Protein AF-G0Y8W6-F1 (afdb_monomer)

Radius of gyration: 17.5 Å; Cα contacts (8 Å, |Δi|>4): 329; chains: 1; bounding box: 45×26×51 Å

Mean predicted aligned error: 3.61 Å

Structure (mmCIF, N/CA/C/O backbone):
data_AF-G0Y8W6-F1
#
_entry.id   AF-G0Y8W6-F1
#
loop_
_atom_site.group_PDB
_atom_site.id
_atom_site.type_symbol
_atom_site.label_atom_id
_atom_site.label_alt_id
_atom_site.label_comp_id
_atom_site.label_asym_id
_atom_site.label_entity_id
_atom_site.label_seq_id
_atom_site.pdbx_PDB_ins_code
_atom_site.Cartn_x
_atom_site.Cartn_y
_atom_site.Cartn_z
_atom_site.occupancy
_atom_site.B_iso_or_equiv
_atom_site.auth_seq_id
_atom_site.auth_comp_id
_atom_site.auth_asym_id
_atom_site.auth_atom_id
_atom_site.pdbx_PDB_model_num
ATOM 1 N N . ILE A 1 1 ? 9.435 -13.328 26.040 1.00 45.16 1 ILE A N 1
ATOM 2 C CA . ILE A 1 1 ? 9.108 -12.234 25.092 1.00 45.16 1 ILE A CA 1
ATOM 3 C C . ILE A 1 1 ? 7.651 -12.429 24.686 1.00 45.16 1 ILE A C 1
ATOM 5 O O . ILE A 1 1 ? 7.369 -13.405 23.999 1.00 45.16 1 ILE A O 1
ATOM 9 N N . LEU A 1 2 ? 6.716 -11.619 25.202 1.00 51.75 2 LEU A N 1
ATOM 10 C CA . LEU A 1 2 ? 5.310 -11.717 24.788 1.00 51.75 2 LEU A CA 1
ATOM 11 C C . LEU A 1 2 ? 5.231 -11.374 23.298 1.00 51.75 2 LEU A C 1
ATOM 13 O O . LEU A 1 2 ? 5.620 -10.278 22.899 1.00 51.75 2 LEU A O 1
ATOM 17 N N . ARG A 1 3 ? 4.743 -12.305 22.475 1.00 57.53 3 ARG A N 1
ATOM 18 C CA . ARG A 1 3 ? 4.325 -11.959 21.114 1.00 57.53 3 ARG A CA 1
ATOM 19 C C . ARG A 1 3 ? 3.196 -10.928 21.245 1.00 57.53 3 ARG A C 1
ATOM 21 O O . ARG A 1 3 ? 2.290 -11.175 22.043 1.00 57.53 3 ARG A O 1
ATOM 28 N N . PRO A 1 4 ? 3.233 -9.796 20.524 1.00 65.19 4 PRO A N 1
ATOM 29 C CA . PRO A 1 4 ? 2.133 -8.842 20.559 1.00 65.19 4 PRO A CA 1
ATOM 30 C C . PRO A 1 4 ? 0.839 -9.558 20.162 1.00 65.19 4 PRO A C 1
ATOM 32 O O . PRO A 1 4 ? 0.803 -10.281 19.158 1.00 65.19 4 PRO A O 1
ATOM 35 N N . SER A 1 5 ? -0.192 -9.407 20.995 1.00 82.62 5 SER A N 1
ATOM 36 C CA . SER A 1 5 ? -1.492 -10.041 20.800 1.00 82.62 5 SER A CA 1
ATOM 37 C C . SER A 1 5 ? -2.142 -9.524 19.521 1.00 82.62 5 SER A C 1
ATOM 39 O O . SER A 1 5 ? -2.063 -8.335 19.209 1.00 82.62 5 SER A O 1
ATOM 41 N N . MET A 1 6 ? -2.784 -10.425 18.780 1.00 92.94 6 MET A N 1
ATOM 42 C CA . MET A 1 6 ? -3.602 -10.051 17.629 1.00 92.94 6 MET A CA 1
ATOM 43 C C . MET A 1 6 ? -4.770 -9.167 18.085 1.00 92.94 6 MET A C 1
ATOM 45 O O . MET A 1 6 ? -5.334 -9.390 19.157 1.00 92.94 6 MET A O 1
ATOM 49 N N . LYS A 1 7 ? -5.129 -8.186 17.260 1.00 95.19 7 LYS A N 1
ATOM 50 C CA . LYS A 1 7 ? -6.307 -7.333 17.414 1.00 95.19 7 LYS A CA 1
ATOM 51 C C . LYS A 1 7 ? -7.342 -7.768 16.385 1.00 95.19 7 LYS A C 1
ATOM 53 O O . LYS A 1 7 ? -7.039 -7.800 15.195 1.00 95.19 7 LYS A O 1
ATOM 58 N N . LEU A 1 8 ? -8.546 -8.103 16.832 1.00 97.62 8 LEU A N 1
ATOM 59 C CA . LEU A 1 8 ? -9.695 -8.298 15.955 1.00 97.62 8 LEU A CA 1
ATOM 60 C C . LEU A 1 8 ? -10.660 -7.148 16.220 1.00 97.62 8 LEU A C 1
ATOM 62 O O . LEU A 1 8 ? -11.304 -7.131 17.265 1.00 97.62 8 LEU A O 1
ATOM 66 N N . VAL A 1 9 ? -10.718 -6.189 15.303 1.00 97.88 9 VAL A N 1
ATOM 67 C CA . VAL A 1 9 ? -11.558 -4.994 15.436 1.00 97.88 9 VAL A CA 1
ATOM 68 C C . VAL A 1 9 ? -12.762 -5.082 14.516 1.00 97.88 9 VAL A C 1
ATOM 70 O O . VAL A 1 9 ? -12.674 -5.663 13.428 1.00 97.88 9 VAL A O 1
ATOM 73 N N . LYS A 1 10 ? -13.882 -4.498 14.941 1.00 98.56 10 LYS A N 1
ATOM 74 C CA . LYS A 1 10 ? -15.118 -4.461 14.161 1.00 98.56 10 LYS A CA 1
ATOM 75 C C . LYS A 1 10 ? -15.763 -3.094 14.250 1.00 98.56 10 LYS A C 1
ATOM 77 O O . LYS A 1 10 ? -16.057 -2.622 15.337 1.00 98.56 10 LYS A O 1
ATOM 82 N N . PHE A 1 11 ? -16.032 -2.473 13.112 1.00 98.56 11 PHE A N 1
ATOM 83 C CA . PHE A 1 11 ? -16.683 -1.167 13.079 1.00 98.56 11 PHE A CA 1
ATOM 84 C C . PHE A 1 11 ? -17.514 -0.995 11.814 1.00 98.56 11 PHE A C 1
ATOM 86 O O . PHE A 1 11 ? -17.276 -1.657 10.810 1.00 98.56 11 PHE A O 1
ATOM 93 N N . LYS A 1 12 ? -18.480 -0.073 11.831 1.00 98.38 12 LYS A N 1
ATOM 94 C CA . LYS A 1 12 ? -19.215 0.305 10.618 1.00 98.38 12 LYS A CA 1
ATOM 95 C C . LYS A 1 12 ? -18.431 1.332 9.810 1.00 98.38 12 LYS A C 1
ATOM 97 O O . LYS A 1 12 ? -17.980 2.335 10.371 1.00 98.38 12 LYS A O 1
ATOM 102 N N . LYS A 1 13 ? -18.289 1.117 8.501 1.00 98.19 13 LYS A N 1
ATOM 103 C CA . LYS A 1 13 ? -17.631 2.086 7.611 1.00 98.19 13 LYS A CA 1
ATOM 104 C C . LYS A 1 13 ? -18.487 3.353 7.480 1.00 98.19 13 LYS A C 1
ATOM 106 O O . LYS A 1 13 ? -19.667 3.272 7.147 1.00 98.19 13 LYS A O 1
ATOM 111 N N . GLY A 1 14 ? -17.885 4.517 7.728 1.00 96.25 14 GLY A N 1
A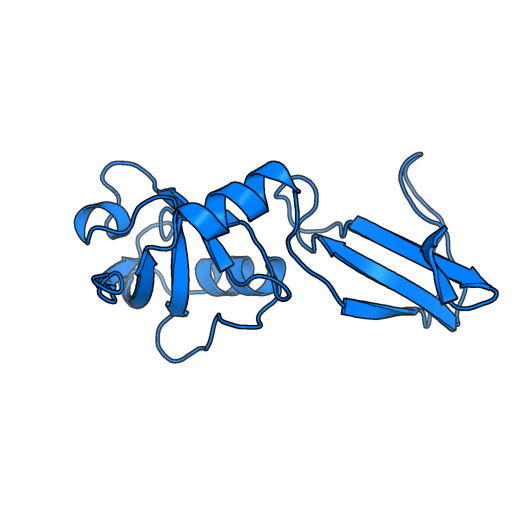TOM 112 C CA . GLY A 1 14 ? -18.494 5.824 7.457 1.00 96.25 14 GLY A CA 1
ATOM 113 C C . GLY A 1 14 ? -18.254 6.270 6.012 1.00 96.25 14 GLY A C 1
ATOM 114 O O . GLY A 1 14 ? -18.270 5.460 5.091 1.00 96.25 14 GLY A O 1
ATOM 115 N N . GLU A 1 15 ? -17.958 7.556 5.806 1.00 95.69 15 GLU A N 1
ATOM 116 C CA . GLU A 1 15 ? -17.531 8.073 4.493 1.00 95.69 15 GLU A CA 1
ATOM 117 C C . GLU A 1 15 ? -16.228 7.419 4.001 1.00 95.69 15 GLU A C 1
ATOM 119 O O . GLU A 1 15 ? -16.059 7.177 2.805 1.00 95.69 15 GLU A O 1
ATOM 124 N N . SER A 1 16 ? -15.330 7.098 4.937 1.00 96.31 16 SER A N 1
ATOM 125 C CA . SER A 1 16 ? -14.107 6.323 4.729 1.00 96.31 16 SER A CA 1
ATOM 126 C C . SER A 1 16 ? -13.870 5.381 5.916 1.00 96.31 16 SER A C 1
ATOM 128 O O . SER A 1 16 ? -14.575 5.437 6.926 1.00 96.31 16 SER A O 1
ATOM 130 N N . VAL A 1 17 ? -12.858 4.519 5.804 1.00 97.75 17 VAL A N 1
ATOM 131 C CA . VAL A 1 17 ? -12.392 3.685 6.925 1.00 97.75 17 VAL A CA 1
ATOM 132 C C . VAL A 1 17 ? -11.481 4.442 7.902 1.00 97.75 17 VAL A C 1
ATOM 134 O O . VAL A 1 17 ? -11.196 3.928 8.976 1.00 97.75 17 VAL A O 1
ATOM 137 N N . GLY A 1 18 ? -11.028 5.656 7.556 1.00 97.88 18 GLY A N 1
ATOM 138 C CA . GLY A 1 18 ? -10.170 6.474 8.420 1.00 97.88 18 GLY A CA 1
ATOM 139 C C . GLY A 1 18 ? -8.729 5.971 8.565 1.00 97.88 18 GLY A C 1
ATOM 140 O O . GLY A 1 18 ? -8.100 6.258 9.578 1.00 97.88 18 GLY A O 1
ATOM 141 N N . LEU A 1 19 ? -8.203 5.225 7.588 1.00 98.44 19 LEU A N 1
ATOM 142 C CA . LEU A 1 19 ? -6.857 4.641 7.630 1.00 98.44 19 LEU A CA 1
ATOM 143 C C . LEU A 1 19 ? -5.976 5.180 6.502 1.00 98.44 19 LEU A C 1
ATOM 145 O O . LEU A 1 19 ? -6.431 5.341 5.370 1.00 98.44 19 LEU A O 1
ATOM 149 N N . ARG A 1 20 ? -4.696 5.395 6.808 1.00 97.94 20 ARG A N 1
ATOM 150 C CA . ARG A 1 20 ? -3.618 5.558 5.825 1.00 97.94 20 ARG A CA 1
ATOM 151 C C . ARG A 1 20 ? -2.776 4.291 5.813 1.00 97.94 20 ARG A C 1
ATOM 153 O O . ARG A 1 20 ? -2.484 3.759 6.883 1.00 97.94 20 ARG A O 1
ATOM 160 N N . LEU A 1 21 ? -2.384 3.824 4.632 1.00 98.25 21 LEU A N 1
ATOM 161 C CA . LEU A 1 21 ? -1.622 2.586 4.478 1.00 98.25 21 LEU A CA 1
ATOM 162 C C . LEU A 1 21 ? -0.161 2.862 4.105 1.00 98.25 21 LEU A C 1
ATOM 164 O O . LEU A 1 21 ? 0.125 3.808 3.374 1.00 98.25 21 LEU A O 1
ATOM 168 N N . ALA A 1 22 ? 0.735 2.006 4.586 1.00 97.94 22 ALA A N 1
ATOM 169 C CA . ALA A 1 22 ? 2.130 1.883 4.166 1.00 97.94 22 ALA A CA 1
ATOM 170 C C . ALA A 1 22 ? 2.478 0.402 3.939 1.00 97.94 22 ALA A C 1
ATOM 172 O O . ALA A 1 22 ? 1.655 -0.484 4.188 1.00 97.94 22 ALA A O 1
ATOM 173 N N . GLY A 1 23 ? 3.703 0.139 3.482 1.00 98.00 23 GLY A N 1
ATOM 174 C CA . GLY A 1 23 ? 4.143 -1.195 3.085 1.00 98.00 23 GLY A CA 1
ATOM 175 C C . GLY A 1 23 ? 3.655 -1.559 1.684 1.00 98.00 23 GLY A C 1
ATOM 176 O O . GLY A 1 23 ? 3.550 -0.677 0.831 1.00 98.00 23 GLY A O 1
ATOM 177 N N . GLY A 1 24 ? 3.390 -2.842 1.457 1.00 98.50 24 GLY A N 1
ATOM 178 C CA . GLY A 1 24 ? 3.034 -3.417 0.158 1.00 98.50 24 GLY A CA 1
ATOM 179 C C . GLY A 1 24 ? 3.199 -4.935 0.173 1.00 98.50 24 GLY A C 1
ATOM 180 O O . GLY A 1 24 ? 3.391 -5.518 1.244 1.00 98.50 24 GLY A O 1
ATOM 181 N N . ASN A 1 25 ? 3.136 -5.588 -0.985 1.00 98.56 25 ASN A N 1
ATOM 182 C CA . ASN A 1 25 ? 3.112 -7.057 -1.041 1.00 98.56 25 ASN A CA 1
ATOM 183 C C . ASN A 1 25 ? 4.381 -7.733 -0.479 1.00 98.56 25 ASN A C 1
ATOM 185 O O . ASN A 1 25 ? 4.309 -8.872 -0.031 1.00 98.56 25 ASN A O 1
ATOM 189 N N . ASP A 1 26 ? 5.530 -7.052 -0.486 1.00 98.19 26 ASP A N 1
ATOM 190 C CA . ASP A 1 26 ? 6.815 -7.622 -0.050 1.00 98.19 26 ASP A CA 1
ATOM 191 C C . ASP A 1 26 ? 6.945 -7.674 1.479 1.00 98.19 26 ASP A C 1
ATOM 193 O O . ASP A 1 26 ? 7.490 -8.615 2.057 1.00 98.19 26 ASP A O 1
ATOM 197 N N . VAL A 1 27 ? 6.420 -6.647 2.152 1.00 97.62 27 VAL A N 1
ATOM 198 C CA . VAL A 1 27 ? 6.595 -6.441 3.600 1.00 97.62 27 VAL A CA 1
ATOM 199 C C . VAL A 1 27 ? 5.294 -6.563 4.396 1.00 97.62 27 VAL A C 1
ATOM 201 O O . VAL A 1 27 ? 5.329 -6.657 5.626 1.00 97.62 27 VAL A O 1
ATOM 204 N N . GLY A 1 28 ? 4.152 -6.607 3.709 1.00 98.31 28 GLY A N 1
ATOM 205 C CA . GLY A 1 28 ? 2.801 -6.567 4.258 1.00 98.31 28 GLY A CA 1
ATOM 206 C C . GLY A 1 28 ? 2.225 -5.149 4.335 1.00 98.31 28 GLY A C 1
ATOM 207 O O . GLY A 1 28 ? 2.949 -4.155 4.284 1.00 98.31 28 GLY A O 1
ATOM 208 N N . ILE A 1 29 ? 0.904 -5.056 4.500 1.00 98.69 29 ILE A N 1
ATOM 209 C CA . ILE A 1 29 ? 0.189 -3.780 4.638 1.00 98.69 29 ILE A CA 1
ATOM 210 C C . ILE A 1 29 ? 0.175 -3.322 6.099 1.00 98.69 29 ILE A C 1
ATOM 212 O O . ILE A 1 29 ? -0.223 -4.069 6.995 1.00 98.69 29 ILE A O 1
ATOM 216 N N . PHE A 1 30 ? 0.561 -2.072 6.344 1.00 98.50 30 PHE A N 1
ATOM 217 C CA . PHE A 1 30 ? 0.604 -1.465 7.675 1.00 98.50 30 PHE A CA 1
ATOM 218 C C . PHE A 1 30 ? -0.270 -0.222 7.772 1.00 98.50 30 PHE A C 1
ATOM 220 O O . PHE A 1 30 ? -0.401 0.545 6.819 1.00 98.50 30 PHE A O 1
ATOM 227 N N . VAL A 1 31 ? -0.812 0.013 8.964 1.00 98.38 31 VAL A N 1
ATOM 228 C CA . VAL A 1 31 ? -1.452 1.275 9.330 1.00 98.38 31 VAL A CA 1
ATOM 229 C C . VAL A 1 31 ? -0.367 2.338 9.507 1.00 98.38 31 VAL A C 1
ATOM 231 O O . VAL A 1 31 ? 0.398 2.299 10.469 1.00 98.38 31 VAL A O 1
ATOM 234 N N . ALA A 1 32 ? -0.321 3.293 8.582 1.00 97.88 32 ALA A N 1
ATOM 235 C CA . ALA A 1 32 ? 0.564 4.459 8.615 1.00 97.88 32 ALA A CA 1
ATOM 236 C C . ALA A 1 32 ? -0.040 5.649 9.375 1.00 97.88 32 ALA A C 1
ATOM 238 O O . ALA A 1 32 ? 0.631 6.631 9.669 1.00 97.88 32 ALA A O 1
ATOM 239 N N . GLY A 1 33 ? -1.341 5.597 9.645 1.00 98.19 33 GLY A N 1
ATOM 240 C CA . GLY A 1 33 ? -2.049 6.623 10.391 1.00 98.19 33 GLY A CA 1
ATOM 241 C C . GLY A 1 33 ? -3.526 6.291 10.509 1.00 98.19 33 GLY A C 1
ATOM 242 O O . GLY A 1 33 ? -4.094 5.617 9.645 1.00 98.19 33 GLY A O 1
ATOM 243 N N . VAL A 1 34 ? -4.140 6.782 11.580 1.00 98.56 34 VAL A N 1
ATOM 244 C CA . VAL A 1 34 ? -5.563 6.602 11.870 1.00 98.56 34 VAL A CA 1
ATOM 245 C C . VAL A 1 34 ? -6.177 7.977 12.083 1.00 98.56 34 VAL A C 1
ATOM 247 O O . VAL A 1 34 ? -5.609 8.806 12.790 1.00 98.56 34 VAL A O 1
ATOM 250 N N . LEU A 1 35 ? -7.313 8.235 11.442 1.00 98.38 35 LEU A N 1
ATOM 251 C CA . LEU A 1 35 ? -8.072 9.462 11.648 1.00 98.38 35 LEU A CA 1
ATOM 252 C C . LEU A 1 35 ? -8.615 9.484 13.083 1.00 98.38 35 LEU A C 1
ATOM 254 O O . LEU A 1 35 ? -9.269 8.529 13.512 1.00 98.38 35 LEU A O 1
ATOM 258 N N . GLU A 1 36 ? -8.353 10.573 13.803 1.00 97.06 36 GLU A N 1
ATOM 259 C CA . GLU A 1 36 ? -8.858 10.791 15.160 1.00 97.06 36 GLU A CA 1
ATOM 260 C C . GLU A 1 36 ? -10.391 10.687 15.199 1.00 97.06 36 GLU A C 1
ATOM 262 O O . GLU A 1 36 ? -11.075 11.001 14.223 1.00 97.06 36 GLU A O 1
ATOM 267 N N . ASP A 1 37 ? -10.927 10.151 16.297 1.00 96.12 37 ASP A N 1
ATOM 268 C CA . ASP A 1 37 ? -12.359 9.895 16.521 1.00 96.12 37 ASP A CA 1
ATOM 269 C C . ASP A 1 37 ? -13.079 8.984 15.508 1.00 96.12 37 ASP A C 1
ATOM 271 O O . ASP A 1 37 ? -14.290 8.734 15.644 1.00 96.12 37 ASP A O 1
ATOM 275 N N . SER A 1 38 ? -12.362 8.429 14.528 1.00 98.12 38 SER A N 1
ATOM 276 C CA . SER A 1 38 ? -12.923 7.477 13.572 1.00 98.12 38 SER A CA 1
ATOM 277 C C . SER A 1 38 ? -13.371 6.178 14.258 1.00 98.12 38 SER A C 1
ATOM 279 O O . SER A 1 38 ? -12.845 5.809 15.314 1.00 98.12 38 SER A O 1
ATOM 281 N N . PRO A 1 39 ? -14.319 5.430 13.662 1.00 98.19 39 PRO A N 1
ATOM 282 C CA . PRO A 1 39 ? -14.702 4.120 14.181 1.00 98.19 39 PRO A CA 1
ATOM 283 C C . PRO A 1 39 ? -13.507 3.161 14.317 1.00 98.19 39 PRO A C 1
ATOM 285 O O . PRO A 1 39 ? -13.408 2.454 15.311 1.00 98.19 39 PRO A O 1
ATOM 288 N N . ALA A 1 40 ? -12.551 3.202 13.383 1.00 98.31 40 ALA A N 1
ATOM 289 C CA . ALA A 1 40 ? -11.325 2.407 13.451 1.00 98.31 40 ALA A CA 1
ATOM 290 C C . ALA A 1 40 ? -10.442 2.764 14.665 1.00 98.31 40 ALA A C 1
ATOM 292 O O . ALA A 1 40 ? -9.946 1.863 15.344 1.00 98.31 40 ALA A O 1
ATOM 293 N N . ALA A 1 41 ? -10.274 4.060 14.968 1.00 98.19 41 ALA A N 1
ATOM 294 C CA . ALA A 1 41 ? -9.518 4.519 16.138 1.00 98.19 41 ALA A CA 1
ATOM 295 C C . ALA A 1 41 ? -10.166 4.068 17.454 1.00 98.19 41 ALA A C 1
ATOM 297 O O . ALA A 1 41 ? -9.477 3.612 18.364 1.00 98.19 41 ALA A O 1
ATOM 298 N N . LYS A 1 42 ? -11.499 4.159 17.540 1.00 98.12 42 LYS A N 1
ATOM 299 C CA . LYS A 1 42 ? -12.276 3.771 18.730 1.00 98.12 42 LYS A CA 1
ATOM 300 C C . LYS A 1 42 ? -12.161 2.283 19.055 1.00 98.12 42 LYS A C 1
ATOM 302 O O . LYS A 1 42 ? -12.159 1.922 20.226 1.00 98.12 42 LYS A O 1
ATOM 307 N N . GLU A 1 43 ? -11.980 1.447 18.035 1.00 98.12 43 GLU A N 1
ATOM 308 C CA . GLU A 1 43 ? -11.714 0.014 18.198 1.00 98.12 43 GLU A CA 1
ATOM 309 C C . GLU A 1 43 ? -10.233 -0.312 18.487 1.00 98.12 43 GLU A C 1
ATOM 311 O O . GLU A 1 43 ? -9.868 -1.472 18.675 1.00 98.12 43 GLU A O 1
ATOM 316 N N . GLY A 1 44 ? -9.354 0.694 18.542 1.00 97.06 44 GLY A N 1
ATOM 317 C CA . GLY A 1 44 ? -7.962 0.532 18.966 1.00 97.06 44 GLY A CA 1
ATOM 318 C C . GLY A 1 44 ? -6.972 0.157 17.859 1.00 97.06 44 GLY A C 1
ATOM 319 O O . GLY A 1 44 ? -5.867 -0.311 18.172 1.00 97.06 44 GLY A O 1
ATOM 320 N N . LEU A 1 45 ? -7.327 0.359 16.583 1.00 98.12 45 LEU A N 1
ATOM 321 C CA . LEU A 1 45 ? -6.319 0.401 15.520 1.00 98.12 45 LEU A CA 1
ATOM 322 C C . LEU A 1 45 ? -5.416 1.616 15.720 1.00 98.12 45 LEU A C 1
ATOM 324 O O . LEU A 1 45 ? -5.882 2.716 16.013 1.00 98.12 45 LEU A O 1
ATOM 328 N N . GLU A 1 46 ? -4.117 1.410 15.547 1.00 97.81 46 GLU A N 1
ATOM 329 C CA . GLU A 1 46 ? -3.109 2.452 15.717 1.00 97.81 46 GLU A CA 1
ATOM 330 C C . GLU A 1 46 ? -1.986 2.306 14.683 1.00 97.81 46 GLU A C 1
ATOM 332 O O . GLU A 1 46 ? -1.827 1.269 14.036 1.00 97.81 46 GLU A O 1
ATOM 337 N N . GLU A 1 47 ? -1.175 3.351 14.546 1.00 98.00 47 GLU A N 1
ATOM 338 C CA . GLU A 1 47 ? 0.004 3.328 13.684 1.00 98.00 47 GLU A CA 1
ATOM 339 C C . GLU A 1 47 ? 0.981 2.194 14.061 1.00 98.00 47 GLU A C 1
ATOM 341 O O . GLU A 1 47 ? 1.318 1.972 15.234 1.00 98.00 47 GLU A O 1
ATOM 346 N N . GLY A 1 48 ? 1.464 1.485 13.039 1.00 97.50 48 GLY A N 1
ATOM 347 C CA . GLY A 1 48 ? 2.377 0.349 13.168 1.00 97.50 48 GLY A CA 1
ATOM 348 C C . GLY A 1 48 ? 1.696 -1.001 13.408 1.00 97.50 48 GLY A C 1
ATOM 349 O O . GLY A 1 48 ? 2.388 -2.008 13.612 1.00 97.50 48 GLY A O 1
ATOM 350 N N . ASP A 1 49 ? 0.365 -1.053 13.375 1.00 98.00 49 ASP A N 1
ATOM 351 C CA . ASP A 1 49 ? -0.374 -2.305 13.237 1.00 98.00 49 ASP A CA 1
ATOM 352 C C . ASP A 1 49 ? -0.255 -2.828 11.794 1.00 98.00 49 ASP A C 1
ATOM 354 O O . ASP A 1 49 ? -0.558 -2.116 10.837 1.00 98.00 49 ASP A O 1
ATOM 358 N N . GLN A 1 50 ? 0.172 -4.081 11.625 1.00 98.38 50 GLN A N 1
ATOM 359 C CA . GLN A 1 50 ? 0.078 -4.782 10.345 1.00 98.38 50 GLN A CA 1
ATOM 360 C C . GLN A 1 50 ? -1.355 -5.278 10.159 1.00 98.38 50 GLN A C 1
ATOM 362 O O . GLN A 1 50 ? -1.872 -5.983 11.029 1.00 98.38 50 GLN A O 1
ATOM 367 N N . ILE A 1 51 ? -1.968 -4.966 9.022 1.00 98.62 51 ILE A N 1
ATOM 368 C CA . ILE A 1 51 ? -3.265 -5.500 8.615 1.00 98.62 51 ILE A CA 1
ATOM 369 C C . ILE A 1 51 ? -3.026 -6.880 8.004 1.00 98.62 51 ILE A C 1
ATOM 371 O O . ILE A 1 51 ? -2.350 -7.015 6.990 1.00 98.62 51 ILE A O 1
ATOM 375 N N . LEU A 1 52 ? -3.565 -7.914 8.642 1.00 98.12 52 LEU A N 1
ATOM 376 C CA . LEU A 1 52 ? -3.446 -9.297 8.177 1.00 98.12 52 LEU A CA 1
ATOM 377 C C . LEU A 1 52 ? -4.654 -9.702 7.337 1.00 98.12 52 LEU A C 1
ATOM 379 O O . LEU A 1 52 ? -4.528 -10.484 6.402 1.00 98.12 52 LEU A O 1
ATOM 383 N N . ARG A 1 53 ? -5.839 -9.189 7.679 1.00 98.56 53 ARG A N 1
ATOM 384 C CA . ARG A 1 53 ? -7.081 -9.528 6.984 1.00 98.56 53 ARG A CA 1
ATOM 385 C C . ARG A 1 53 ? -8.099 -8.409 7.113 1.00 98.56 53 ARG A C 1
ATOM 387 O O . ARG A 1 53 ? -8.243 -7.849 8.202 1.00 98.56 53 ARG A O 1
ATOM 394 N N . VAL A 1 54 ? -8.857 -8.158 6.052 1.00 98.69 54 VAL A N 1
ATOM 395 C CA . VAL A 1 54 ? -10.043 -7.291 6.081 1.00 98.69 54 VAL A CA 1
ATOM 396 C C . VAL A 1 54 ? -11.237 -8.106 5.603 1.00 98.69 54 VAL A C 1
ATOM 398 O O . VAL A 1 54 ? -11.232 -8.682 4.517 1.00 98.69 54 VAL A O 1
ATOM 401 N N . ASN A 1 55 ? -12.262 -8.204 6.441 1.00 98.00 55 ASN A N 1
ATOM 402 C CA . ASN A 1 55 ? -13.363 -9.148 6.316 1.00 98.00 55 ASN A CA 1
ATOM 403 C C . ASN A 1 55 ? -12.828 -10.579 6.120 1.00 98.00 55 ASN A C 1
ATOM 405 O O . ASN A 1 55 ? -12.213 -11.149 7.028 1.00 98.00 55 ASN A O 1
ATOM 409 N N . ASN A 1 56 ? -13.040 -11.145 4.933 1.00 95.31 56 ASN A N 1
ATOM 410 C CA . 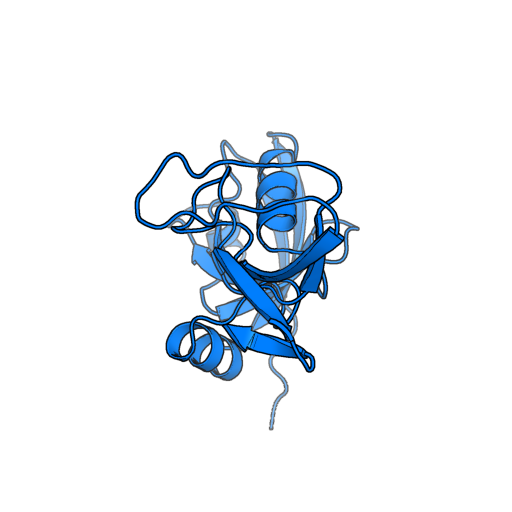ASN A 1 56 ? -12.581 -12.479 4.551 1.00 95.31 56 ASN A CA 1
ATOM 411 C C . ASN A 1 56 ? -11.436 -12.452 3.524 1.00 95.31 56 ASN A C 1
ATOM 413 O O . ASN A 1 56 ? -11.082 -13.505 3.003 1.00 95.31 56 ASN A O 1
ATOM 417 N N . VAL A 1 57 ? -10.862 -11.279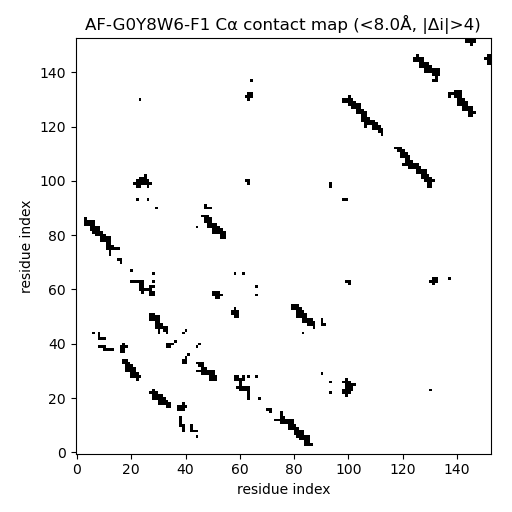 3.240 1.00 98.25 57 VAL A N 1
ATOM 418 C CA . VAL A 1 57 ? -9.789 -11.099 2.254 1.00 98.25 57 VAL A CA 1
ATOM 419 C C . VAL A 1 57 ? -8.444 -10.978 2.958 1.00 98.25 57 VAL A C 1
ATOM 421 O O . VAL A 1 57 ? -8.298 -10.193 3.896 1.00 98.25 57 VAL A O 1
ATOM 424 N N . ASP A 1 58 ? -7.483 -11.789 2.518 1.00 98.12 58 ASP A N 1
ATOM 425 C CA . ASP A 1 58 ? -6.105 -11.798 3.012 1.00 98.12 58 ASP A CA 1
ATOM 426 C C . ASP A 1 58 ? -5.345 -10.551 2.542 1.00 98.12 58 ASP A C 1
ATOM 428 O O . ASP A 1 58 ? -5.397 -10.188 1.370 1.00 98.12 58 ASP A O 1
ATOM 432 N N . PHE A 1 59 ? -4.666 -9.887 3.476 1.00 98.50 59 PHE A N 1
ATOM 433 C CA . PHE A 1 59 ? -3.879 -8.672 3.243 1.00 98.50 59 PHE A CA 1
ATOM 434 C C . PHE A 1 59 ? -2.370 -8.919 3.411 1.00 98.50 59 PHE A C 1
ATOM 436 O O . PHE A 1 59 ? -1.575 -7.980 3.345 1.00 98.50 59 PHE A O 1
ATOM 443 N N . ALA A 1 60 ? -1.944 -10.166 3.631 1.00 91.00 60 ALA A N 1
ATOM 444 C CA . ALA A 1 60 ? -0.543 -10.489 3.880 1.00 91.00 60 ALA A CA 1
ATOM 445 C C . ALA A 1 60 ? 0.368 -10.320 2.648 1.00 91.00 60 ALA A C 1
ATOM 447 O O . ALA A 1 60 ? 1.534 -9.990 2.830 1.00 91.00 60 ALA A O 1
ATOM 448 N N . ASN A 1 61 ? -0.147 -10.534 1.430 1.00 94.88 61 ASN A N 1
ATOM 449 C CA . ASN A 1 61 ? 0.621 -10.490 0.171 1.00 94.88 61 ASN A CA 1
ATOM 450 C C . ASN A 1 61 ? -0.108 -9.708 -0.943 1.00 94.88 61 ASN A C 1
ATOM 452 O O . ASN A 1 61 ? 0.005 -10.026 -2.124 1.00 94.88 61 ASN A O 1
ATOM 456 N N . ILE A 1 62 ? -0.921 -8.727 -0.557 1.00 98.56 62 ILE A N 1
ATOM 457 C CA . ILE A 1 62 ? -1.631 -7.839 -1.483 1.00 98.56 62 ILE A CA 1
ATOM 458 C C . ILE A 1 62 ? -0.759 -6.614 -1.785 1.00 98.56 62 ILE A C 1
ATOM 460 O O . ILE A 1 62 ? -0.055 -6.134 -0.891 1.00 98.56 62 ILE A O 1
ATOM 464 N N . ILE A 1 63 ? -0.795 -6.097 -3.017 1.00 98.75 63 ILE A N 1
ATOM 465 C CA . ILE A 1 63 ? -0.096 -4.842 -3.333 1.00 98.75 63 ILE A CA 1
ATOM 466 C C . ILE A 1 63 ? -0.794 -3.653 -2.667 1.00 98.75 63 ILE A C 1
ATOM 468 O O . ILE A 1 63 ? -2.000 -3.687 -2.389 1.00 98.75 63 ILE A O 1
ATOM 472 N N . ARG A 1 64 ? -0.045 -2.580 -2.405 1.00 98.69 64 ARG A N 1
ATOM 473 C CA . ARG A 1 64 ? -0.582 -1.415 -1.685 1.00 98.69 64 ARG A CA 1
ATOM 474 C C . ARG A 1 64 ? -1.768 -0.763 -2.400 1.00 98.69 64 ARG A C 1
ATOM 476 O O . ARG A 1 64 ? -2.730 -0.381 -1.731 1.00 98.69 64 ARG A O 1
ATOM 483 N N . GLU A 1 65 ? -1.725 -0.653 -3.726 1.00 98.69 65 GLU A N 1
ATOM 484 C CA . GLU A 1 65 ? -2.824 -0.103 -4.531 1.00 98.69 65 GLU A CA 1
ATOM 485 C C . GLU A 1 65 ? -4.128 -0.896 -4.355 1.00 98.69 65 GLU A C 1
ATOM 487 O O . GLU A 1 65 ? -5.161 -0.315 -4.019 1.00 98.69 65 GLU A O 1
ATOM 492 N N . GLU A 1 66 ? -4.078 -2.222 -4.489 1.00 98.69 66 GLU A N 1
ATOM 493 C CA . GLU A 1 66 ? -5.244 -3.098 -4.313 1.00 98.69 66 GLU A CA 1
ATOM 494 C C . GLU A 1 66 ? -5.807 -3.023 -2.890 1.00 98.69 66 GLU A C 1
ATOM 496 O O . GLU A 1 66 ? -7.025 -2.977 -2.713 1.00 98.69 66 GLU A O 1
ATOM 501 N N . ALA A 1 67 ? -4.949 -2.942 -1.867 1.00 98.69 67 ALA A N 1
ATOM 502 C CA . ALA A 1 67 ? -5.393 -2.761 -0.486 1.00 98.69 67 ALA A CA 1
ATOM 503 C C . ALA A 1 67 ? -6.174 -1.449 -0.294 1.00 98.69 67 ALA A C 1
ATOM 505 O O . ALA A 1 67 ? -7.202 -1.430 0.390 1.00 98.69 67 ALA A O 1
ATOM 506 N N . VAL A 1 68 ? -5.710 -0.350 -0.901 1.00 98.38 68 VAL A N 1
ATOM 507 C CA . VAL A 1 68 ? -6.403 0.947 -0.856 1.00 98.38 68 VAL A CA 1
ATOM 508 C C . VAL A 1 68 ? -7.733 0.879 -1.601 1.00 98.38 68 VAL A C 1
ATOM 510 O O . VAL A 1 68 ? -8.754 1.277 -1.034 1.00 98.38 68 VAL A O 1
ATOM 513 N N . LEU A 1 69 ? -7.744 0.348 -2.826 1.00 98.38 69 LEU A N 1
ATOM 514 C CA . LEU A 1 69 ? -8.962 0.197 -3.629 1.00 98.38 69 LEU A CA 1
ATOM 515 C C . LEU A 1 69 ? -10.000 -0.668 -2.909 1.00 98.38 69 LEU A C 1
ATOM 517 O O . LEU A 1 69 ? -11.154 -0.266 -2.787 1.00 98.38 69 LEU A O 1
ATOM 521 N N . PHE A 1 70 ? -9.576 -1.781 -2.307 1.00 98.56 70 PHE A N 1
ATOM 522 C CA . PHE A 1 70 ? -10.458 -2.640 -1.523 1.00 98.56 70 PHE A CA 1
ATOM 523 C C . PHE A 1 70 ? -11.143 -1.874 -0.384 1.00 98.56 70 PHE A C 1
ATOM 525 O O . PHE A 1 70 ? -12.357 -1.963 -0.207 1.00 98.56 70 PHE A O 1
ATOM 532 N N . LEU A 1 71 ? -10.387 -1.089 0.393 1.00 98.31 71 LEU A N 1
ATOM 533 C CA . LEU A 1 71 ? -10.951 -0.305 1.495 1.00 98.31 71 LEU A CA 1
ATOM 534 C C . LEU A 1 71 ? -11.881 0.816 1.007 1.00 98.31 71 LEU A C 1
ATOM 536 O O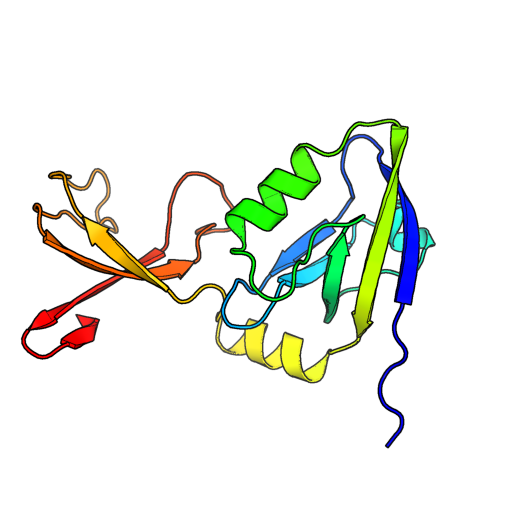 . LEU A 1 71 ? -12.852 1.143 1.703 1.00 98.31 71 LEU A O 1
ATOM 540 N N . LEU A 1 72 ? -11.612 1.400 -0.165 1.00 97.75 72 LEU A N 1
ATOM 541 C CA . LEU A 1 72 ? -12.481 2.392 -0.805 1.00 97.75 72 LEU A CA 1
ATOM 542 C C . LEU A 1 72 ? -13.808 1.775 -1.262 1.00 97.75 72 LEU A C 1
ATOM 544 O O . LEU A 1 72 ? -14.853 2.374 -0.994 1.00 97.75 72 LEU A O 1
ATOM 548 N N . ASP A 1 73 ? -13.773 0.565 -1.812 1.00 98.12 73 ASP A N 1
ATOM 549 C CA . ASP A 1 73 ? -14.936 -0.130 -2.379 1.00 98.12 73 ASP A CA 1
ATOM 550 C C . ASP A 1 73 ? -15.858 -0.770 -1.332 1.00 98.12 73 ASP A C 1
ATOM 552 O O . ASP A 1 73 ? -17.006 -1.103 -1.632 1.00 98.12 73 ASP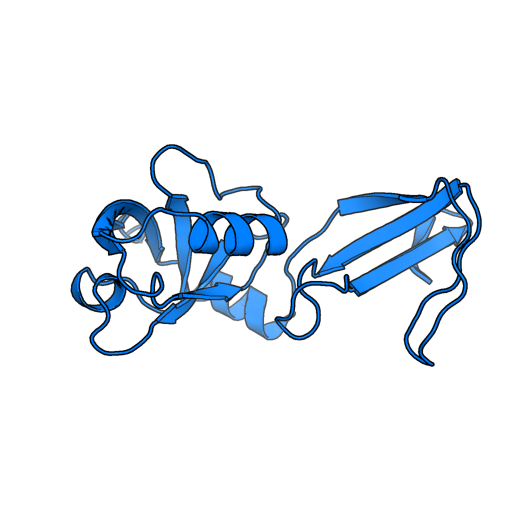 A O 1
ATOM 556 N N . LEU A 1 74 ? -15.407 -0.911 -0.078 1.00 98.38 74 LEU A N 1
ATOM 557 C CA . LEU A 1 74 ? -16.267 -1.394 1.009 1.00 98.38 74 LEU A CA 1
ATOM 558 C C . LEU A 1 74 ? -17.571 -0.564 1.105 1.00 98.38 74 LEU A C 1
ATOM 560 O O . LEU A 1 74 ? -17.509 0.669 1.084 1.00 98.38 74 LEU A O 1
ATOM 564 N N . PRO A 1 75 ? -18.753 -1.174 1.278 1.00 98.12 75 PRO A N 1
ATOM 565 C CA . PRO A 1 75 ? -19.994 -0.411 1.359 1.00 98.12 75 PRO A CA 1
ATOM 566 C C . PRO A 1 75 ? -20.047 0.491 2.599 1.00 98.12 75 PRO A C 1
ATOM 568 O O . PRO A 1 75 ? -19.606 0.120 3.688 1.00 98.12 75 PRO A O 1
ATOM 571 N N . ARG A 1 76 ? -20.616 1.690 2.447 1.00 98.06 76 ARG A N 1
ATOM 572 C CA . ARG A 1 76 ? -20.872 2.600 3.573 1.00 98.06 76 ARG A CA 1
ATOM 573 C C . ARG A 1 76 ? -21.993 2.042 4.450 1.00 98.06 76 ARG A C 1
ATOM 575 O O . ARG A 1 76 ? -22.980 1.530 3.936 1.00 98.06 76 ARG A O 1
ATOM 582 N N . GLY A 1 77 ? -21.857 2.177 5.765 1.00 97.69 77 GLY A N 1
ATOM 583 C CA . GLY A 1 77 ? -22.830 1.701 6.753 1.00 97.69 77 GLY A CA 1
ATOM 584 C C . GLY A 1 77 ? -22.708 0.219 7.127 1.00 97.69 77 GLY A C 1
ATOM 585 O O . GLY A 1 77 ? -23.276 -0.181 8.147 1.00 97.69 77 GLY A O 1
ATOM 586 N N . GLU A 1 78 ? -21.940 -0.567 6.368 1.00 98.06 78 GLU A N 1
ATOM 587 C CA . GLU A 1 78 ? -21.714 -1.993 6.624 1.00 98.06 78 GLU A CA 1
ATOM 588 C C . GLU A 1 78 ? -20.585 -2.244 7.633 1.00 98.06 78 GLU A C 1
ATOM 590 O O . GLU A 1 78 ? -19.677 -1.420 7.803 1.00 98.06 78 GLU A O 1
ATOM 595 N N . GLU A 1 79 ? -20.653 -3.390 8.321 1.00 98.62 79 GLU A N 1
ATOM 596 C CA . GLU A 1 79 ? -19.610 -3.838 9.253 1.00 98.62 79 GLU A CA 1
ATOM 597 C C . GLU A 1 79 ? -18.331 -4.226 8.493 1.00 98.62 79 GLU A C 1
ATOM 599 O O . GLU A 1 79 ? -18.351 -4.987 7.526 1.00 98.62 79 GLU A O 1
ATOM 604 N N . VAL A 1 80 ? -17.199 -3.726 8.981 1.00 98.75 80 VAL A N 1
ATOM 605 C CA . VAL A 1 80 ? -15.848 -4.085 8.561 1.00 98.75 80 VAL A CA 1
ATOM 606 C C . VAL A 1 80 ? -15.172 -4.787 9.729 1.00 98.75 80 VAL A C 1
ATOM 608 O O . VAL A 1 80 ? -15.116 -4.252 10.834 1.00 98.75 80 VAL A O 1
ATOM 611 N N . THR A 1 81 ? -14.641 -5.980 9.485 1.00 98.75 81 THR A N 1
ATOM 612 C CA . THR A 1 81 ? -13.819 -6.722 10.447 1.00 98.75 81 THR A CA 1
ATOM 613 C C . THR A 1 81 ? -12.359 -6.647 10.020 1.00 98.75 81 THR A C 1
ATOM 615 O O . THR A 1 81 ? -12.042 -7.042 8.903 1.00 98.75 81 THR A O 1
ATOM 618 N N . ILE A 1 82 ? -11.450 -6.199 10.884 1.00 98.69 82 ILE A N 1
ATOM 619 C CA . ILE A 1 82 ? -10.009 -6.188 10.591 1.00 98.69 82 ILE A CA 1
ATOM 620 C C . ILE A 1 82 ? -9.274 -7.058 11.605 1.00 98.69 82 ILE A C 1
ATOM 622 O O . ILE A 1 82 ? -9.410 -6.876 12.814 1.00 98.69 82 ILE A O 1
ATOM 626 N N . LEU A 1 83 ? -8.471 -7.994 11.100 1.00 98.44 83 LEU A N 1
ATOM 627 C CA . LEU A 1 83 ? -7.473 -8.706 11.890 1.00 98.44 83 LEU A CA 1
ATOM 628 C C . LEU A 1 83 ? -6.131 -8.000 11.710 1.00 98.44 83 LEU A C 1
ATOM 630 O O . LEU A 1 83 ? -5.616 -7.925 10.594 1.00 98.44 83 LEU A O 1
ATOM 634 N N . ALA A 1 84 ? -5.559 -7.513 12.805 1.00 98.12 84 ALA A N 1
ATOM 635 C CA . ALA A 1 84 ? -4.296 -6.794 12.806 1.00 98.12 84 ALA A CA 1
ATOM 636 C C . ALA A 1 84 ? -3.337 -7.302 13.888 1.00 98.12 84 ALA A C 1
ATOM 638 O O . ALA A 1 84 ? -3.732 -7.965 14.851 1.00 98.12 84 ALA A O 1
ATOM 639 N N . GLN A 1 85 ? -2.056 -6.981 13.748 1.00 97.38 85 GLN A N 1
ATOM 640 C CA . GLN A 1 85 ? -1.048 -7.265 14.763 1.00 97.38 85 GLN A CA 1
ATOM 641 C C . GLN A 1 85 ? -0.069 -6.105 14.890 1.00 97.38 85 GLN A C 1
ATOM 643 O O . GLN A 1 85 ? 0.551 -5.690 13.913 1.00 9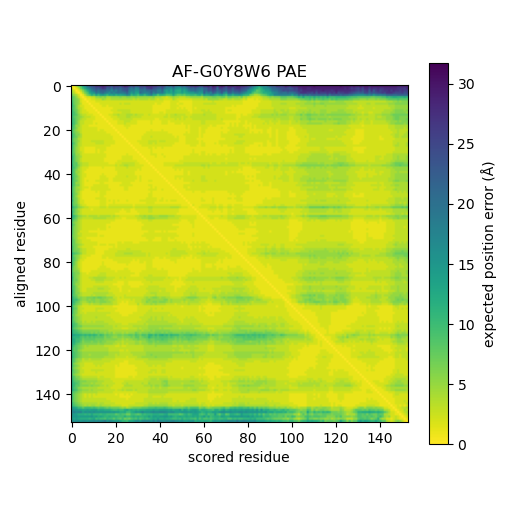7.38 85 GLN A O 1
ATOM 648 N N . LYS A 1 86 ? 0.148 -5.644 16.122 1.00 96.88 86 LYS A N 1
ATOM 649 C CA . LYS A 1 86 ? 1.134 -4.603 16.411 1.00 96.88 86 LYS A CA 1
ATOM 650 C C . LYS A 1 86 ? 2.543 -5.094 16.087 1.00 96.88 86 LYS A C 1
ATOM 652 O O . LYS A 1 86 ? 3.027 -6.033 16.720 1.00 96.88 86 LYS A O 1
ATOM 657 N N . LYS A 1 87 ? 3.221 -4.449 15.137 1.00 96.25 87 LYS A N 1
ATOM 658 C CA . LYS A 1 87 ? 4.586 -4.795 14.705 1.00 96.25 87 LYS A CA 1
ATOM 659 C C . LYS A 1 87 ? 5.444 -3.538 14.520 1.00 96.25 87 LYS A C 1
ATOM 661 O O . LYS A 1 87 ? 6.066 -3.339 13.481 1.00 96.25 87 LYS A O 1
ATOM 666 N N . LYS A 1 88 ? 5.508 -2.699 15.563 1.00 94.00 88 LYS A N 1
ATOM 667 C CA . LYS A 1 88 ? 6.177 -1.382 15.530 1.00 94.00 88 LYS A CA 1
ATOM 668 C C . LYS A 1 88 ? 7.631 -1.417 15.049 1.00 94.00 88 LYS A C 1
ATOM 670 O O . LYS A 1 88 ? 8.024 -0.537 14.295 1.00 94.00 88 LYS A O 1
ATOM 675 N N . ASP A 1 89 ? 8.417 -2.416 15.446 1.00 95.12 89 ASP A N 1
ATOM 676 C CA . ASP A 1 89 ? 9.824 -2.501 15.025 1.00 95.12 89 ASP A CA 1
ATOM 677 C C . ASP A 1 89 ? 9.968 -2.833 13.535 1.00 95.12 89 ASP A C 1
ATOM 679 O O . ASP A 1 89 ? 10.886 -2.346 12.882 1.00 95.12 89 ASP A O 1
ATOM 683 N N . VAL A 1 90 ? 9.050 -3.637 12.989 1.00 96.06 90 VAL A N 1
ATOM 684 C CA . VAL A 1 90 ? 9.009 -3.946 11.552 1.00 96.06 90 VAL A CA 1
ATOM 685 C C . VAL A 1 90 ? 8.539 -2.720 10.778 1.00 96.06 90 VAL A C 1
ATOM 687 O O . VAL A 1 90 ? 9.209 -2.306 9.840 1.00 96.06 90 VAL A O 1
ATOM 690 N N . TYR A 1 91 ? 7.450 -2.091 11.228 1.00 97.31 91 TYR A N 1
ATOM 691 C CA . TYR A 1 91 ? 6.934 -0.855 10.643 1.00 97.31 91 TYR A CA 1
ATOM 692 C C . TYR A 1 91 ? 7.994 0.252 10.590 1.00 97.31 91 TYR A C 1
ATOM 694 O O . TYR A 1 91 ? 8.151 0.902 9.564 1.00 97.31 91 TYR A O 1
ATOM 702 N N . ARG A 1 92 ? 8.791 0.422 11.653 1.00 96.69 92 ARG A N 1
ATOM 703 C CA . ARG A 1 92 ? 9.870 1.416 11.667 1.00 96.69 92 ARG A CA 1
ATOM 704 C C . ARG A 1 92 ? 10.885 1.181 10.548 1.00 96.69 92 ARG A C 1
ATOM 706 O O . ARG A 1 92 ? 11.218 2.122 9.843 1.00 96.69 92 ARG A O 1
ATOM 713 N N . ARG A 1 93 ? 11.325 -0.065 10.345 1.00 96.00 93 ARG A N 1
ATOM 714 C CA . ARG A 1 93 ? 12.272 -0.410 9.267 1.00 96.00 93 ARG A CA 1
ATOM 715 C C . ARG A 1 93 ? 11.681 -0.163 7.883 1.00 96.00 93 ARG A C 1
ATOM 717 O O . ARG A 1 93 ? 12.408 0.259 6.990 1.00 96.00 93 ARG A O 1
ATOM 724 N N . ILE A 1 94 ? 10.381 -0.424 7.727 1.00 95.56 94 ILE A N 1
ATOM 725 C CA . ILE A 1 94 ? 9.632 -0.152 6.496 1.00 95.56 94 ILE A CA 1
ATOM 726 C C . ILE A 1 94 ? 9.668 1.346 6.184 1.00 95.56 94 ILE A C 1
ATOM 728 O O . ILE A 1 94 ? 10.035 1.718 5.077 1.00 95.56 94 ILE A O 1
ATOM 732 N N . VAL A 1 95 ? 9.372 2.196 7.172 1.00 93.25 95 VAL A N 1
ATOM 733 C CA . VAL A 1 95 ? 9.407 3.660 7.022 1.00 93.25 95 VAL A CA 1
ATOM 734 C C . VAL A 1 95 ? 10.829 4.177 6.777 1.00 93.25 95 VAL A C 1
ATOM 736 O O . VAL A 1 95 ? 11.025 5.035 5.928 1.00 93.25 95 VAL A O 1
ATOM 739 N N . GLU A 1 96 ? 11.829 3.656 7.492 1.00 94.19 96 GLU A N 1
ATOM 740 C CA . GLU A 1 96 ? 13.233 4.075 7.349 1.00 94.19 96 GLU A CA 1
ATOM 741 C C . GLU A 1 96 ? 13.838 3.699 5.988 1.00 94.19 96 GLU A C 1
ATOM 743 O O . GLU A 1 96 ? 14.710 4.412 5.496 1.00 94.19 96 GLU A O 1
ATOM 748 N N . SER A 1 97 ? 13.395 2.588 5.390 1.00 92.50 97 SER A N 1
ATOM 749 C CA . SER A 1 97 ? 13.935 2.072 4.120 1.00 92.50 97 SER A CA 1
ATOM 750 C C . SER A 1 97 ? 13.050 2.379 2.908 1.00 92.50 97 SER A C 1
ATOM 752 O O . SER A 1 97 ? 13.421 2.008 1.799 1.00 92.50 97 SER A O 1
ATOM 754 N N . ASP A 1 98 ? 11.884 2.995 3.125 1.00 92.25 98 ASP A N 1
ATOM 755 C CA . ASP A 1 98 ? 10.845 3.270 2.120 1.00 92.25 98 ASP A CA 1
ATOM 756 C C . ASP A 1 98 ? 10.477 2.048 1.251 1.00 92.25 98 ASP A C 1
ATOM 758 O O . ASP A 1 98 ? 10.245 2.138 0.047 1.00 92.25 98 ASP A O 1
ATOM 762 N N . VAL A 1 99 ? 10.458 0.862 1.868 1.00 94.12 99 VAL A N 1
ATOM 763 C CA . VAL A 1 99 ? 10.114 -0.395 1.187 1.00 94.12 99 VAL A CA 1
ATOM 764 C C . VAL A 1 99 ? 8.606 -0.630 1.210 1.00 94.12 99 VAL A C 1
ATOM 766 O O . VAL A 1 99 ? 7.931 -0.332 2.196 1.00 94.12 99 VAL A O 1
ATOM 769 N N . GLY A 1 100 ? 8.059 -1.208 0.143 1.00 97.06 100 GLY A N 1
ATOM 770 C CA . GLY A 1 100 ? 6.627 -1.468 0.047 1.00 97.06 100 GLY A CA 1
ATOM 771 C C . GLY A 1 100 ? 6.307 -2.663 -0.829 1.00 97.06 100 GLY A C 1
ATOM 772 O O . GLY A 1 100 ? 6.253 -3.797 -0.350 1.00 97.06 100 GLY A O 1
ATOM 773 N N . ASP A 1 101 ? 6.048 -2.393 -2.102 1.00 98.69 101 ASP A N 1
ATOM 774 C CA . ASP A 1 101 ? 5.777 -3.436 -3.081 1.00 98.69 101 ASP A CA 1
ATOM 775 C C . ASP A 1 101 ? 7.097 -3.998 -3.635 1.00 98.69 101 ASP A C 1
ATOM 777 O O . ASP A 1 101 ? 8.148 -3.360 -3.586 1.00 98.69 101 ASP A O 1
ATOM 781 N N . SER A 1 102 ? 7.064 -5.227 -4.140 1.00 98.19 102 SER A N 1
ATOM 782 C CA . SER A 1 102 ? 8.186 -5.835 -4.858 1.00 98.19 102 SER A CA 1
ATOM 783 C C . SER A 1 102 ? 7.659 -6.967 -5.726 1.00 98.19 102 SER A C 1
ATOM 785 O O . SER A 1 102 ? 7.319 -8.050 -5.242 1.00 98.19 102 SER A O 1
ATOM 787 N N . PHE A 1 103 ? 7.569 -6.716 -7.026 1.00 98.56 103 PHE A N 1
ATOM 788 C CA . PHE A 1 103 ? 7.232 -7.732 -8.020 1.00 98.56 103 PHE A CA 1
ATOM 789 C C . PHE A 1 103 ? 7.757 -7.329 -9.394 1.00 98.56 103 PHE A C 1
ATOM 791 O O . PHE A 1 103 ? 8.124 -6.179 -9.626 1.00 98.56 103 PHE A O 1
ATOM 798 N N . TYR A 1 104 ? 7.811 -8.288 -10.316 1.00 98.31 104 TYR A N 1
ATOM 799 C CA . TYR A 1 104 ? 8.314 -8.057 -11.665 1.00 98.31 104 TYR A CA 1
ATOM 800 C C . TYR A 1 104 ? 7.177 -8.063 -12.679 1.00 98.31 104 TYR A C 1
ATOM 802 O O . TYR A 1 104 ? 6.319 -8.945 -12.657 1.00 98.31 104 TYR A O 1
ATOM 810 N N . ILE A 1 105 ? 7.219 -7.114 -13.608 1.00 98.69 105 ILE A N 1
ATOM 811 C CA . ILE A 1 105 ? 6.320 -7.047 -14.761 1.00 98.69 105 ILE A CA 1
ATOM 812 C C . ILE A 1 105 ? 7.123 -7.101 -16.055 1.00 98.69 105 ILE A C 1
ATOM 814 O O . ILE A 1 105 ? 8.288 -6.702 -16.097 1.00 98.69 105 ILE A O 1
ATOM 818 N N . ARG A 1 106 ? 6.486 -7.576 -17.126 1.00 98.31 106 ARG A N 1
ATOM 819 C CA . ARG A 1 106 ? 7.010 -7.504 -18.491 1.00 98.31 106 ARG A CA 1
ATOM 820 C C . ARG A 1 106 ? 6.037 -6.722 -19.359 1.00 98.31 106 ARG A C 1
ATOM 822 O O . ARG A 1 106 ? 4.846 -7.023 -19.376 1.00 98.31 106 ARG A O 1
ATOM 829 N N . THR A 1 107 ? 6.535 -5.726 -20.075 1.00 98.50 107 THR A N 1
ATOM 830 C CA . THR A 1 107 ? 5.714 -4.866 -20.930 1.00 98.50 107 THR A CA 1
ATOM 831 C C . THR A 1 107 ? 5.304 -5.599 -22.208 1.00 98.50 107 THR A C 1
ATOM 833 O O . THR A 1 107 ? 6.064 -6.381 -22.779 1.00 98.50 107 THR A O 1
ATOM 836 N N . HIS A 1 108 ? 4.095 -5.325 -22.695 1.00 98.50 108 HIS A N 1
ATOM 837 C CA . HIS A 1 108 ? 3.573 -5.873 -23.958 1.00 98.50 108 HIS A CA 1
ATOM 838 C C . HIS A 1 108 ? 3.101 -4.780 -24.933 1.00 98.50 108 HIS A C 1
ATOM 840 O O . HIS A 1 108 ? 2.533 -5.071 -25.987 1.00 98.50 108 HIS A O 1
ATOM 846 N N . PHE A 1 109 ? 3.390 -3.520 -24.610 1.00 98.56 109 PHE A N 1
ATOM 847 C CA . PHE A 1 109 ? 3.111 -2.338 -25.418 1.00 98.56 109 PHE A CA 1
ATOM 848 C C . PHE A 1 109 ? 4.299 -1.368 -25.358 1.00 98.56 109 PHE A C 1
ATOM 850 O O . PHE A 1 109 ? 5.261 -1.607 -24.626 1.00 98.56 109 PHE A O 1
ATOM 857 N N . GLU A 1 110 ? 4.237 -0.317 -26.168 1.00 98.50 110 GLU A N 1
ATOM 858 C CA . GLU A 1 110 ? 5.209 0.778 -26.181 1.00 98.50 110 GLU A CA 1
ATOM 859 C C . GLU A 1 110 ? 4.625 1.975 -25.432 1.00 98.50 110 GLU A C 1
ATOM 861 O O . GLU A 1 110 ? 3.433 2.260 -25.559 1.00 98.50 110 GLU A O 1
ATOM 866 N N . TYR A 1 111 ? 5.453 2.671 -24.663 1.00 98.25 111 TYR A N 1
ATOM 867 C CA . TYR A 1 111 ? 5.066 3.851 -23.898 1.00 98.25 111 TYR A CA 1
ATOM 868 C C . TYR A 1 111 ? 6.160 4.906 -23.996 1.00 98.25 111 TYR A C 1
ATOM 870 O O . TYR A 1 111 ? 7.333 4.609 -23.763 1.00 98.25 111 TYR A O 1
ATOM 878 N N . GLU A 1 112 ? 5.765 6.140 -24.296 1.00 98.31 112 GLU A N 1
ATOM 879 C CA . GLU A 1 112 ? 6.649 7.299 -24.257 1.00 98.31 112 GLU A CA 1
ATOM 880 C C . GLU A 1 112 ? 6.340 8.114 -23.003 1.00 98.31 112 GLU A C 1
ATOM 882 O O . GLU A 1 112 ? 5.178 8.397 -22.709 1.00 98.31 112 GLU A O 1
ATOM 887 N N . LYS A 1 113 ? 7.375 8.477 -22.244 1.00 96.44 113 LYS A N 1
ATOM 888 C CA . LYS A 1 113 ? 7.193 9.193 -20.984 1.00 96.44 113 LYS A CA 1
ATOM 889 C C . LYS A 1 113 ? 6.595 10.584 -21.201 1.00 96.44 113 LYS A C 1
ATOM 891 O O . LYS A 1 113 ? 7.043 11.356 -22.044 1.00 96.44 113 LYS A O 1
ATOM 896 N N . GLU A 1 114 ? 5.659 10.946 -20.334 1.00 94.75 114 GLU A N 1
ATOM 897 C CA . GLU A 1 114 ? 5.028 12.276 -20.319 1.00 94.75 114 GLU A CA 1
ATOM 898 C C . GLU A 1 114 ? 5.705 13.250 -19.336 1.00 94.75 114 GLU A C 1
ATOM 900 O O . GLU A 1 114 ? 5.402 14.440 -19.301 1.00 94.75 114 GLU A O 1
ATOM 905 N N . SER A 1 115 ? 6.638 12.751 -18.521 1.00 94.06 115 SER A N 1
ATOM 906 C CA . SER A 1 115 ? 7.318 13.491 -17.454 1.00 94.06 115 SER A CA 1
ATOM 907 C C . SER A 1 115 ? 8.828 13.226 -17.482 1.00 94.06 115 SER A C 1
ATOM 909 O O . SER A 1 115 ? 9.239 12.113 -17.826 1.00 94.06 115 SER A O 1
ATOM 911 N N . PRO A 1 116 ? 9.680 14.187 -17.063 1.00 95.19 116 PRO A N 1
ATOM 912 C CA . PRO A 1 116 ? 11.124 13.978 -16.942 1.00 95.19 116 PRO A CA 1
ATOM 913 C C . PRO A 1 116 ? 11.506 12.766 -16.083 1.00 95.19 116 PRO A C 1
ATOM 915 O O . PRO A 1 116 ? 12.511 12.119 -16.375 1.00 95.19 116 PRO A O 1
ATOM 918 N N . TYR A 1 117 ? 10.685 12.449 -15.077 1.00 93.56 117 TYR A N 1
ATOM 919 C CA . TYR A 1 117 ? 10.884 11.342 -14.135 1.00 93.56 117 TYR A CA 1
ATOM 920 C C . TYR A 1 117 ? 10.278 10.009 -14.607 1.00 93.56 117 TYR A C 1
ATOM 922 O O . TYR A 1 117 ? 10.447 8.994 -13.940 1.00 93.56 117 TYR A O 1
ATOM 930 N N . GLY A 1 118 ? 9.553 10.003 -15.731 1.00 96.12 118 GLY A N 1
ATOM 931 C CA . GLY A 1 118 ? 8.952 8.793 -16.286 1.00 96.12 118 GLY A CA 1
ATOM 932 C C . GLY A 1 118 ? 9.956 7.912 -17.035 1.00 96.12 118 GLY A C 1
ATOM 933 O O . GLY A 1 118 ? 11.033 8.354 -17.444 1.00 96.12 118 GLY A O 1
ATOM 934 N N . LEU A 1 119 ? 9.569 6.657 -17.261 1.00 97.38 119 LEU A N 1
ATOM 935 C CA . LEU A 1 119 ? 10.361 5.664 -17.984 1.00 97.38 119 LEU A CA 1
ATOM 936 C C . LEU A 1 119 ? 9.656 5.306 -19.298 1.00 97.38 119 LEU A C 1
ATOM 938 O O . LEU A 1 119 ? 8.624 4.646 -19.268 1.00 97.38 119 LEU A O 1
ATOM 942 N N . SER A 1 120 ? 10.217 5.704 -20.445 1.00 98.12 120 SER A N 1
ATOM 943 C CA . SER A 1 120 ? 9.764 5.211 -21.757 1.00 98.12 120 SER A CA 1
ATOM 944 C C . SER A 1 120 ? 10.175 3.747 -21.929 1.00 98.12 120 SER A C 1
ATOM 946 O O . SER A 1 120 ? 11.221 3.335 -21.413 1.00 98.12 120 SER A O 1
ATOM 948 N N . PHE A 1 121 ? 9.395 2.938 -22.634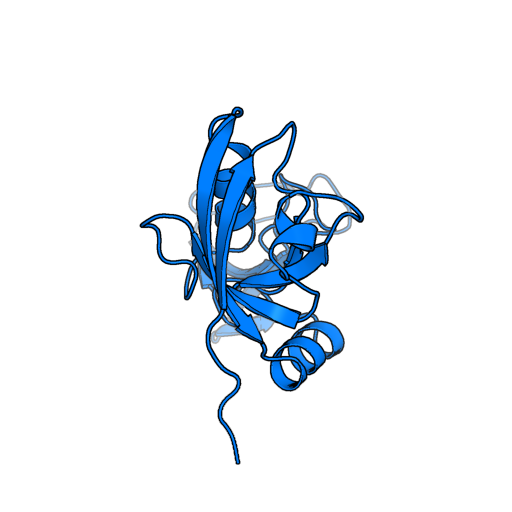 1.00 98.06 121 PHE A N 1
ATOM 949 C CA . PHE A 1 121 ? 9.727 1.530 -22.856 1.00 98.06 121 PHE A CA 1
ATOM 950 C C . PHE A 1 121 ? 9.113 0.958 -24.126 1.00 98.06 121 PHE A C 1
ATOM 952 O O . PHE A 1 121 ? 8.071 1.404 -24.600 1.00 98.06 121 PHE A O 1
ATOM 959 N N . ASN A 1 122 ? 9.757 -0.087 -24.630 1.00 98.19 122 ASN A N 1
ATOM 960 C CA . ASN A 1 122 ? 9.277 -0.936 -25.707 1.00 98.19 122 ASN A CA 1
ATOM 961 C C . ASN A 1 122 ? 8.666 -2.228 -25.159 1.00 98.19 122 ASN A C 1
ATOM 963 O O . ASN A 1 122 ? 8.731 -2.527 -23.963 1.00 98.19 122 ASN A O 1
ATOM 967 N N . LYS A 1 123 ? 8.103 -3.036 -26.060 1.00 98.38 123 LYS A N 1
ATOM 968 C CA . LYS A 1 123 ? 7.590 -4.372 -25.741 1.00 98.38 123 LYS A CA 1
ATOM 969 C C . LYS A 1 123 ? 8.712 -5.301 -25.276 1.00 98.38 123 LYS A C 1
ATOM 971 O O . LYS A 1 123 ? 9.777 -5.360 -25.886 1.00 98.38 123 LYS A O 1
ATOM 976 N N . GLY A 1 124 ? 8.424 -6.099 -24.253 1.00 97.31 124 GLY A N 1
ATOM 977 C CA . GLY A 1 124 ? 9.303 -7.143 -23.730 1.00 97.31 124 GLY A CA 1
ATOM 978 C C . GLY A 1 124 ? 10.269 -6.679 -22.640 1.00 97.31 124 GLY A C 1
ATOM 979 O O . GLY A 1 124 ? 10.962 -7.521 -22.065 1.00 97.31 124 GLY A O 1
ATOM 980 N N . GLU A 1 125 ? 10.299 -5.385 -22.324 1.00 97.94 125 GLU A N 1
ATOM 981 C CA . GLU A 1 125 ? 11.117 -4.851 -21.239 1.00 97.94 125 GLU A CA 1
ATOM 982 C C . GLU A 1 125 ? 10.572 -5.285 -19.875 1.00 97.94 125 GLU A C 1
ATOM 984 O O . GLU A 1 125 ? 9.366 -5.459 -19.689 1.00 97.94 125 GLU A O 1
ATOM 989 N N . VAL A 1 126 ? 11.477 -5.511 -18.924 1.00 98.19 126 VAL A N 1
ATOM 990 C CA . VAL A 1 126 ? 11.143 -5.995 -17.582 1.00 98.19 126 VAL A CA 1
ATOM 991 C C . VAL A 1 126 ? 11.406 -4.893 -16.572 1.00 98.19 126 VAL A C 1
ATOM 993 O O . VAL A 1 126 ? 12.435 -4.220 -16.628 1.00 98.19 126 VAL A O 1
ATOM 996 N N . PHE A 1 127 ? 10.487 -4.747 -15.628 1.00 98.62 127 PHE A N 1
ATOM 997 C CA . PHE A 1 127 ? 10.591 -3.793 -14.535 1.00 98.62 127 PHE A CA 1
ATOM 998 C C . PHE A 1 127 ? 10.332 -4.490 -13.213 1.00 98.62 127 PHE A C 1
ATOM 1000 O O . PHE A 1 127 ? 9.472 -5.369 -13.137 1.00 98.62 127 PHE A O 1
ATOM 1007 N N . ARG A 1 128 ? 11.045 -4.067 -12.174 1.00 98.44 128 ARG A N 1
ATOM 1008 C CA . ARG A 1 128 ? 10.664 -4.338 -10.793 1.00 98.44 128 ARG A CA 1
ATOM 1009 C C . ARG A 1 128 ? 9.821 -3.172 -10.296 1.00 98.44 128 ARG A C 1
ATOM 1011 O O . ARG A 1 128 ? 10.312 -2.050 -10.237 1.00 98.44 128 ARG A O 1
ATOM 1018 N N . VAL A 1 129 ? 8.567 -3.430 -9.959 1.00 98.62 129 VAL A N 1
ATOM 1019 C CA . VAL A 1 129 ? 7.681 -2.452 -9.321 1.00 98.62 129 VAL A CA 1
ATOM 1020 C C . VAL A 1 129 ? 7.984 -2.447 -7.830 1.00 98.62 129 VAL A C 1
ATOM 1022 O O . VAL A 1 129 ? 8.020 -3.514 -7.217 1.00 98.62 129 VAL A O 1
ATOM 1025 N N . VAL A 1 130 ? 8.234 -1.259 -7.277 1.00 98.19 130 VAL A N 1
ATOM 1026 C CA . VAL A 1 130 ? 8.614 -1.067 -5.864 1.00 98.19 130 VAL A CA 1
ATOM 1027 C C . VAL A 1 130 ? 7.604 -0.233 -5.068 1.00 98.19 130 VAL A C 1
ATOM 1029 O O . VAL A 1 130 ? 7.589 -0.272 -3.840 1.00 98.19 130 VAL A O 1
ATOM 1032 N N . ASP A 1 131 ? 6.723 0.490 -5.760 1.00 98.31 131 ASP A N 1
ATOM 1033 C CA . ASP A 1 131 ? 5.598 1.207 -5.160 1.00 98.31 131 ASP A CA 1
ATOM 1034 C C . ASP A 1 131 ? 4.438 1.280 -6.159 1.00 98.31 131 ASP A C 1
ATOM 1036 O O . ASP A 1 131 ? 4.577 1.871 -7.231 1.00 98.31 131 ASP A O 1
ATOM 1040 N N . THR A 1 132 ? 3.292 0.696 -5.819 1.00 98.62 132 THR A N 1
ATOM 1041 C CA . THR A 1 132 ? 2.073 0.733 -6.650 1.00 98.62 132 THR A CA 1
ATOM 1042 C C . THR A 1 132 ? 1.201 1.967 -6.415 1.00 98.62 132 THR A C 1
ATOM 1044 O O . THR A 1 132 ? 0.199 2.167 -7.091 1.00 98.62 132 THR A O 1
ATOM 1047 N N . LEU A 1 133 ? 1.575 2.830 -5.473 1.00 97.50 133 LEU A N 1
ATOM 1048 C CA . LEU A 1 133 ? 0.847 4.037 -5.098 1.00 97.50 133 LEU A CA 1
ATOM 1049 C C . LEU A 1 133 ? 1.823 5.210 -4.925 1.00 97.50 133 LEU A C 1
ATOM 1051 O O . LEU A 1 133 ? 1.927 5.791 -3.839 1.00 97.50 133 LEU A O 1
ATOM 1055 N N . TYR A 1 134 ? 2.560 5.543 -5.988 1.00 95.19 134 TYR A N 1
ATOM 1056 C CA . TYR A 1 134 ? 3.632 6.540 -5.950 1.00 95.19 134 TYR A CA 1
ATOM 1057 C C . TYR A 1 134 ? 3.133 7.897 -5.420 1.00 95.19 134 TYR A C 1
ATOM 1059 O O . TYR A 1 134 ? 2.097 8.416 -5.844 1.00 95.19 134 TYR A O 1
ATOM 1067 N N . ASN A 1 135 ? 3.864 8.485 -4.464 1.00 92.62 135 ASN A N 1
ATOM 1068 C CA . ASN A 1 135 ? 3.461 9.695 -3.723 1.00 92.62 135 ASN A CA 1
ATOM 1069 C C . ASN A 1 135 ? 2.096 9.584 -3.007 1.00 92.62 135 ASN A C 1
ATOM 1071 O O . ASN A 1 135 ? 1.440 10.598 -2.745 1.00 92.62 135 ASN A O 1
ATOM 1075 N N . GLY A 1 136 ? 1.646 8.365 -2.699 1.00 92.00 136 GLY A N 1
ATOM 1076 C CA . GLY A 1 136 ? 0.369 8.101 -2.037 1.00 92.00 136 GLY A CA 1
ATOM 1077 C C . GLY A 1 136 ? -0.856 8.403 -2.904 1.00 92.00 136 GLY A C 1
ATOM 1078 O O . GLY A 1 136 ? -1.934 8.647 -2.359 1.00 92.00 136 GLY A O 1
ATOM 1079 N N . LYS A 1 137 ? -0.706 8.430 -4.235 1.00 92.44 137 LYS A N 1
ATOM 1080 C CA . LYS A 1 137 ? -1.790 8.708 -5.188 1.00 92.44 137 LYS A CA 1
ATOM 1081 C C . LYS A 1 137 ? -1.947 7.566 -6.188 1.00 92.44 137 LYS A C 1
ATOM 1083 O O . LYS A 1 137 ? -0.964 7.009 -6.662 1.00 92.44 137 LYS A O 1
ATOM 1088 N N . LEU A 1 138 ? -3.198 7.261 -6.528 1.00 94.69 138 LEU A N 1
ATOM 1089 C CA . LEU A 1 138 ? -3.531 6.313 -7.592 1.00 94.69 138 LEU A CA 1
ATOM 1090 C C . LEU A 1 138 ? -3.084 6.849 -8.959 1.00 94.69 138 LEU A C 1
ATOM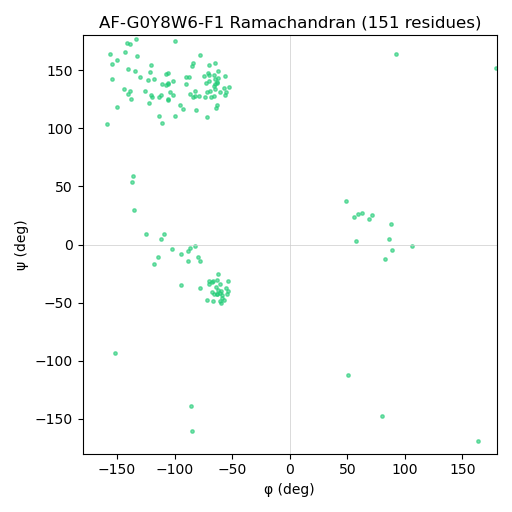 1092 O O . LEU A 1 138 ? -3.172 8.054 -9.213 1.00 94.69 138 LEU A O 1
ATOM 1096 N N . GLY A 1 139 ? -2.669 5.935 -9.840 1.00 95.38 139 GLY A N 1
ATOM 1097 C CA . GLY A 1 139 ? -2.393 6.213 -11.254 1.00 95.38 139 GLY A CA 1
ATOM 1098 C C . GLY A 1 139 ? -0.916 6.253 -11.656 1.00 95.38 139 GLY A C 1
ATOM 1099 O O . GLY A 1 139 ? -0.618 6.461 -12.830 1.00 95.38 139 GLY A O 1
ATOM 1100 N N . SER A 1 140 ? 0.029 6.061 -10.736 1.00 96.81 140 SER A N 1
ATOM 1101 C CA . SER A 1 140 ? 1.454 5.958 -11.078 1.00 96.81 140 SER A CA 1
ATOM 1102 C C . SER A 1 140 ? 2.160 4.948 -10.187 1.00 96.81 140 SER A C 1
ATOM 1104 O O . SER A 1 140 ? 2.010 4.976 -8.967 1.00 96.81 140 SER A O 1
ATOM 1106 N N . TRP A 1 141 ? 2.959 4.083 -10.807 1.00 98.12 141 TRP A N 1
ATOM 1107 C CA . TRP A 1 141 ? 3.808 3.120 -10.114 1.00 98.12 141 TRP A CA 1
ATOM 1108 C C . TRP A 1 141 ? 5.270 3.565 -10.188 1.00 98.12 141 TRP A C 1
ATOM 1110 O O . TRP A 1 141 ? 5.736 4.006 -11.242 1.00 98.12 141 TRP A O 1
ATOM 1120 N N . LEU A 1 142 ? 6.003 3.422 -9.085 1.00 98.00 142 LEU A N 1
ATOM 1121 C CA . LEU A 1 142 ? 7.458 3.526 -9.079 1.00 98.00 142 LEU A CA 1
ATOM 1122 C C . LEU A 1 142 ? 8.040 2.175 -9.481 1.00 98.00 142 LEU A C 1
ATOM 1124 O O . LEU A 1 142 ? 7.730 1.139 -8.884 1.00 98.00 142 LEU A O 1
ATOM 1128 N N . ALA A 1 143 ? 8.904 2.192 -10.487 1.00 98.06 143 ALA A N 1
ATOM 1129 C CA . ALA A 1 143 ? 9.511 0.990 -11.018 1.00 98.06 143 ALA A CA 1
ATOM 1130 C C . ALA A 1 143 ? 10.982 1.212 -11.363 1.00 98.06 143 ALA A C 1
ATOM 1132 O O . ALA A 1 143 ? 11.394 2.312 -11.728 1.00 98.06 143 ALA A O 1
ATOM 1133 N N . ILE A 1 144 ? 11.754 0.136 -11.277 1.00 97.56 144 ILE A N 1
ATOM 1134 C CA . ILE A 1 144 ? 13.173 0.082 -11.613 1.00 97.56 144 ILE A CA 1
ATOM 1135 C C . ILE A 1 144 ? 13.315 -0.783 -12.861 1.00 97.56 144 ILE A C 1
ATOM 1137 O O . ILE A 1 144 ? 12.763 -1.890 -12.924 1.00 97.56 144 ILE A O 1
ATOM 1141 N N . ARG A 1 145 ? 14.013 -0.284 -13.885 1.00 98.00 145 ARG A N 1
ATOM 1142 C CA . ARG A 1 145 ? 14.201 -1.041 -15.126 1.00 98.00 145 ARG A CA 1
ATOM 1143 C C . ARG A 1 145 ? 15.178 -2.179 -14.873 1.00 98.00 145 ARG A C 1
ATOM 1145 O O . ARG A 1 145 ? 16.194 -1.998 -14.211 1.00 98.00 145 ARG A O 1
ATOM 1152 N N . ILE A 1 146 ? 14.892 -3.347 -15.436 1.00 97.88 146 ILE A N 1
ATOM 1153 C CA . ILE A 1 146 ? 15.813 -4.480 -15.416 1.00 97.88 146 ILE A CA 1
ATOM 1154 C C . ILE A 1 146 ? 16.544 -4.535 -16.754 1.00 97.88 146 ILE A C 1
ATOM 1156 O O . ILE A 1 146 ? 15.959 -4.820 -17.800 1.00 97.88 146 ILE A O 1
ATOM 1160 N N . GLY A 1 147 ? 17.835 -4.227 -16.712 1.00 92.06 147 GLY A N 1
ATOM 1161 C CA . GLY A 1 147 ? 18.733 -4.210 -17.854 1.00 92.06 147 GLY A CA 1
ATOM 1162 C C . GLY A 1 147 ? 19.331 -5.580 -18.177 1.00 92.06 147 GLY A C 1
ATOM 1163 O O . GLY A 1 147 ? 18.841 -6.644 -17.785 1.00 92.06 147 GLY A O 1
ATOM 1164 N N . LYS A 1 148 ? 20.441 -5.555 -18.920 1.00 86.31 148 LYS A N 1
ATOM 1165 C CA . LYS A 1 148 ? 21.192 -6.771 -19.260 1.00 86.31 148 LYS A CA 1
ATOM 1166 C C . LYS A 1 148 ? 21.720 -7.442 -17.986 1.00 86.31 148 LYS A C 1
ATOM 1168 O O . LYS A 1 148 ? 22.032 -6.775 -17.007 1.00 86.31 148 LYS A O 1
ATOM 1173 N N . ASN A 1 149 ? 21.835 -8.770 -18.017 1.00 88.56 149 ASN A N 1
ATOM 1174 C CA . ASN A 1 149 ? 22.307 -9.591 -16.893 1.00 88.56 149 ASN A CA 1
ATOM 1175 C C . ASN A 1 149 ? 21.470 -9.462 -15.604 1.00 88.56 149 ASN A C 1
ATOM 1177 O O . ASN A 1 149 ? 21.993 -9.697 -14.520 1.00 88.56 149 ASN A O 1
ATOM 1181 N N . HIS A 1 150 ? 20.182 -9.111 -15.717 1.00 86.25 150 HIS A N 1
ATOM 1182 C CA . HIS A 1 150 ? 19.255 -8.983 -14.583 1.00 86.25 150 HIS A CA 1
ATOM 1183 C C . HIS A 1 150 ? 19.639 -7.894 -13.567 1.00 86.25 150 HIS A C 1
ATOM 1185 O O . HIS A 1 150 ? 19.283 -7.993 -12.395 1.00 86.25 150 HIS A O 1
ATOM 1191 N N . GLN A 1 151 ? 20.359 -6.861 -14.010 1.00 86.69 151 GLN A N 1
ATOM 1192 C CA . GLN A 1 151 ? 20.741 -5.733 -13.163 1.00 86.69 151 GLN A CA 1
ATOM 1193 C C . GLN A 1 151 ? 19.695 -4.618 -13.213 1.00 86.69 151 GLN A C 1
ATOM 1195 O O . GLN A 1 151 ? 19.187 -4.290 -14.284 1.00 86.69 151 GLN A O 1
ATOM 1200 N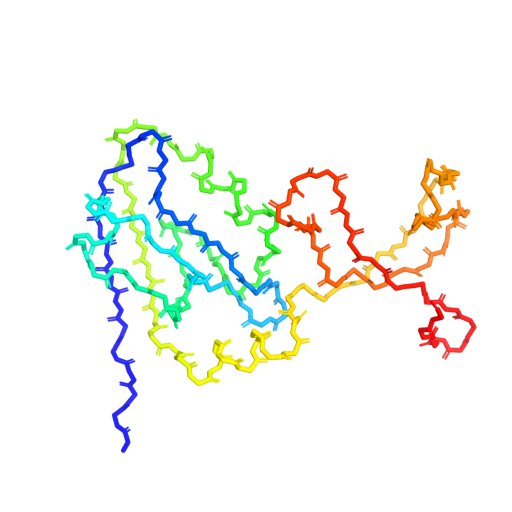 N . GLU A 1 152 ? 19.396 -4.046 -12.051 1.00 90.62 152 GLU A N 1
ATOM 1201 C CA . GLU A 1 152 ? 18.625 -2.809 -11.917 1.00 90.62 152 GLU A CA 1
ATOM 1202 C C . GLU A 1 152 ? 19.415 -1.634 -12.531 1.00 90.62 152 GLU A C 1
ATOM 1204 O O . GLU A 1 152 ? 20.626 -1.525 -12.316 1.00 90.62 152 GLU A O 1
ATOM 1209 N N . VAL A 1 153 ? 18.744 -0.798 -13.332 1.00 79.31 153 VAL A N 1
ATOM 1210 C CA . VAL A 1 153 ? 19.312 0.365 -14.050 1.00 79.31 153 VAL A CA 1
ATOM 1211 C C . VAL A 1 153 ? 18.507 1.630 -13.823 1.00 79.31 153 VAL A C 1
ATOM 1213 O O . VAL A 1 153 ? 17.259 1.532 -13.745 1.00 79.31 153 VAL A O 1
#

Sequence (153 aa):
ILRPSMKLVKFKKGESVGLRLAGGNDVGIFVAGVLEDSPAAKEGLEEGDQILRVNNVDFANIIREEAVLFLLDLPRGEEVTILAQKKKDVYRRIVESDVGDSFYIRTHFEYEKESPYGLSFNKGEVFRVVDTLYNGKLGSWLAIRIGKNHQEV

Organism: Oncorhynchus mykiss (NCBI:txid8022)

Foldseek 3Di:
DDFFDKQKFKDFAAQFQQFDWAAFQVLWIFGCAGHPPGSCVVSPRGGQKGWQDKPHDGGNRHGPVVVRVVRNPPDGRDMIITIIGRDNVSSVVCVVVVFHYWDKDFAQAFDDDPDPPDDTDHGGWMWTFGHCQPVNHHDDTDIFTQDPPRDTD

Nearest PDB structures (foldseek):
  3tsz-assembly1_A  TM=9.963E-01  e=3.216E-25  Homo sapiens
  3shw-assembly1_A  TM=9.981E-01  e=1.191E-24  Homo sapiens
  3tsw-assembly5_A  TM=9.804E-01  e=4.791E-25  Homo sapiens
  3tsw-assembly5_C  TM=9.864E-01  e=6.573E-24  Homo sapiens
  3tsw-assembly5_D  TM=9.726E-01  e=2.888E-23  Homo sapiens

pLDDT: mean 95.66, std 7.43, range [45.16, 98.75]

Solvent-accessible surface area (backbone atoms only — not comparable to full-atom values): 8428 Å² total; per-residue (Å²): 131,84,74,64,67,74,45,80,34,72,37,56,28,53,99,57,65,42,70,40,77,39,43,2,31,67,74,21,30,26,30,66,35,56,39,82,92,26,56,45,37,74,58,65,56,48,65,25,23,31,41,46,25,49,68,92,44,76,27,54,68,36,46,43,40,59,54,50,52,52,60,67,68,52,62,67,72,38,80,44,39,37,36,29,34,63,37,55,75,60,43,48,52,34,65,76,66,70,48,18,25,65,50,78,48,69,39,85,52,72,47,78,50,92,47,96,89,50,77,58,46,52,61,69,47,37,30,39,38,40,29,55,36,41,96,81,36,86,89,42,66,39,66,39,40,44,48,78,94,78,35,80,96

Secondary structure (DSSP, 8-state):
-PPPPEEEEEEE--SS--EEEEEETTTEEEEEEE-TT-HHHHTT--TTEEEEEETTEE-SS--HHHHHHHHHHSPTTSEEEEEEEE-HHHHHHHHHHT----EEEE--S-B--SSTT---B-TT-EEEEEESSGGG-TT--EEEEE-GGG-B-

InterPro domains:
  IPR001452 SH3 domain [PF07653] (104-147)
  IPR001478 PDZ domain [PF00595] (11-82)
  IPR001478 PDZ domain [PS50106] (5-86)
  IPR001478 PDZ domain [SM00228] (15-88)
  IPR036028 SH3-like domain superfamily [SSF50044] (103-148)
  IPR036034 PDZ superfamily [G3DSA:2.30.42.10] (1-97)
  IPR036034 PDZ superfamily [SSF50156] (5-102)